Protein AF-A0A1A9I1F5-F1 (afdb_monomer_lite)

pLDDT: mean 74.3, std 10.83, range [44.91, 91.44]

InterPro domains:
  IPR009937 Putative Actinobacterial Holin-X, holin superfamily III [PF07332] (8-95)

Structure (mmCIF, N/CA/C/O backbone):
data_AF-A0A1A9I1F5-F1
#
_entry.id   AF-A0A1A9I1F5-F1
#
loop_
_atom_site.group_PDB
_atom_site.id
_atom_site.type_symbol
_atom_site.label_atom_id
_atom_site.label_alt_id
_atom_site.label_comp_id
_atom_site.label_asym_id
_atom_site.label_entity_id
_atom_site.label_seq_id
_atom_site.pdbx_PDB_ins_code
_atom_site.Cartn_x
_atom_site.Cartn_y
_atom_site.Cartn_z
_atom_site.occupancy
_atom_site.B_i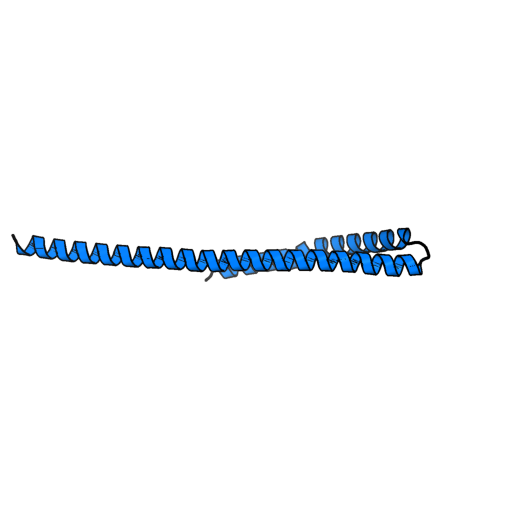so_or_equiv
_atom_site.auth_seq_id
_atom_site.auth_comp_id
_atom_site.auth_asym_id
_atom_site.auth_atom_id
_atom_site.pdbx_PDB_model_num
ATOM 1 N N . MET A 1 1 ? -50.978 5.196 54.182 1.00 55.62 1 MET A N 1
ATOM 2 C CA . MET A 1 1 ? -50.181 6.256 53.515 1.00 55.62 1 MET A CA 1
ATOM 3 C C . MET A 1 1 ? -48.682 5.942 53.512 1.00 55.62 1 MET A C 1
ATOM 5 O O . MET A 1 1 ? -48.045 6.234 52.513 1.00 55.62 1 MET A O 1
ATOM 9 N N . PHE A 1 2 ? -48.134 5.305 54.559 1.00 61.28 2 PHE A N 1
ATOM 10 C CA . PHE A 1 2 ? -46.723 4.882 54.620 1.00 61.28 2 PHE A CA 1
ATOM 11 C C . PHE A 1 2 ? -46.343 3.756 53.634 1.00 61.28 2 PHE A C 1
ATOM 13 O O . PHE A 1 2 ? -45.314 3.862 52.984 1.00 61.28 2 PHE A O 1
ATOM 20 N N . GLU A 1 3 ? -47.206 2.759 53.409 1.00 67.69 3 GLU A N 1
ATOM 21 C CA . GLU A 1 3 ? -46.899 1.634 52.497 1.00 67.69 3 GLU A CA 1
ATOM 22 C C . GLU A 1 3 ? -46.748 2.025 51.016 1.00 67.69 3 GLU A C 1
ATOM 24 O O . GLU A 1 3 ? -46.061 1.346 50.257 1.00 67.69 3 GLU A O 1
ATOM 29 N N . LEU A 1 4 ? -47.380 3.125 50.582 1.00 71.75 4 LEU A N 1
ATOM 30 C CA . LEU A 1 4 ? -47.232 3.613 49.206 1.00 71.75 4 LEU A CA 1
ATOM 31 C C . LEU A 1 4 ? -45.858 4.246 48.976 1.00 71.75 4 LEU A C 1
ATOM 33 O O . LEU A 1 4 ? -45.321 4.123 47.883 1.00 71.75 4 LEU A O 1
ATOM 37 N N . LYS A 1 5 ? -45.305 4.923 49.989 1.00 72.00 5 LYS A N 1
ATOM 38 C CA . LYS A 1 5 ? -43.981 5.547 49.902 1.00 72.00 5 LYS A CA 1
ATOM 39 C C . LYS 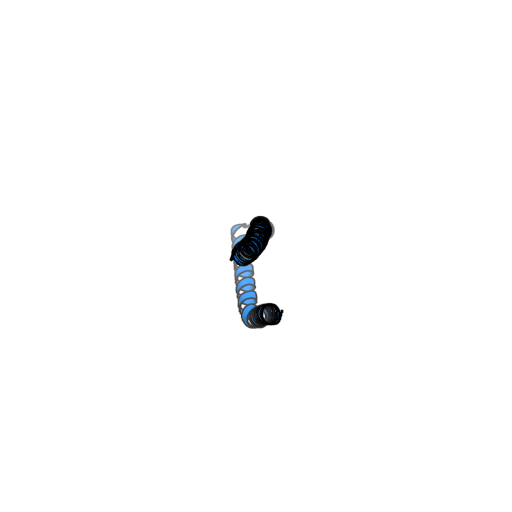A 1 5 ? -42.894 4.483 49.792 1.00 72.00 5 LYS A C 1
ATOM 41 O O . LYS A 1 5 ? -42.125 4.551 48.847 1.00 72.00 5 LYS A O 1
ATOM 46 N N . ASP A 1 6 ? -42.940 3.454 50.637 1.00 79.75 6 ASP A N 1
ATOM 47 C CA . ASP A 1 6 ? -41.990 2.332 50.592 1.00 79.75 6 ASP A CA 1
ATOM 48 C C . ASP A 1 6 ? -41.997 1.601 49.245 1.00 79.75 6 ASP A C 1
ATOM 50 O O . ASP A 1 6 ? -40.946 1.274 48.701 1.00 79.75 6 ASP A O 1
ATOM 54 N N . LYS A 1 7 ? -43.174 1.353 48.656 1.00 77.50 7 LYS A N 1
ATOM 55 C CA . LYS A 1 7 ? -43.253 0.709 47.334 1.00 77.50 7 LYS A CA 1
ATOM 56 C C . LYS A 1 7 ? -42.706 1.585 46.212 1.00 77.50 7 LYS A C 1
ATOM 58 O O . LYS A 1 7 ? -42.109 1.063 45.279 1.00 77.50 7 LYS A O 1
ATOM 63 N N . ILE A 1 8 ? -42.947 2.893 46.279 1.00 76.12 8 ILE A N 1
ATOM 64 C CA . ILE A 1 8 ? -42.439 3.846 45.287 1.00 76.12 8 ILE A CA 1
ATOM 65 C C . ILE A 1 8 ? -40.918 3.982 45.414 1.00 76.12 8 ILE A C 1
ATOM 67 O O . ILE A 1 8 ? -40.243 4.080 44.396 1.00 76.12 8 ILE A O 1
ATOM 71 N N . GLU A 1 9 ? -40.388 3.940 46.635 1.00 80.25 9 GLU A N 1
ATOM 72 C CA . GLU A 1 9 ? -38.954 4.020 46.916 1.00 80.25 9 GLU A CA 1
ATOM 73 C C . GLU A 1 9 ? -38.218 2.771 46.413 1.00 80.25 9 GLU A C 1
ATOM 75 O O . GLU A 1 9 ? -37.299 2.906 45.615 1.00 80.25 9 GLU A O 1
ATOM 80 N N . ASN A 1 10 ? -38.722 1.566 46.712 1.00 80.75 10 ASN A N 1
ATOM 81 C CA . ASN A 1 10 ? -38.152 0.314 46.192 1.00 80.75 10 ASN A CA 1
ATOM 82 C C . ASN A 1 10 ? -38.178 0.239 44.652 1.00 80.75 10 ASN A C 1
ATOM 84 O O . ASN A 1 10 ? -37.217 -0.196 44.029 1.00 80.75 10 ASN A O 1
ATOM 88 N N . VAL A 1 11 ? -39.263 0.695 44.013 1.00 79.12 11 VAL A N 1
ATOM 89 C CA . VAL A 1 11 ? -39.357 0.713 42.541 1.00 79.12 11 VAL A CA 1
ATOM 90 C C . VAL A 1 11 ? -38.413 1.752 41.930 1.00 79.12 11 VAL A C 1
ATOM 92 O O . VAL A 1 11 ? -37.869 1.523 40.852 1.00 79.12 11 VAL A O 1
ATOM 95 N N . ALA A 1 12 ? -38.213 2.897 42.587 1.00 79.94 12 ALA A N 1
ATOM 96 C CA . ALA A 1 12 ? -37.245 3.893 42.139 1.00 79.94 12 ALA A CA 1
ATOM 97 C C . ALA A 1 12 ? -35.806 3.359 42.234 1.00 79.94 12 ALA A C 1
ATOM 99 O O . ALA A 1 12 ? -35.026 3.568 41.306 1.00 79.94 12 ALA A O 1
ATOM 100 N N . GLU A 1 13 ? -35.496 2.623 43.300 1.00 80.38 13 GLU A N 1
ATOM 101 C CA . GLU A 1 13 ? -34.192 2.000 43.539 1.00 80.38 13 GL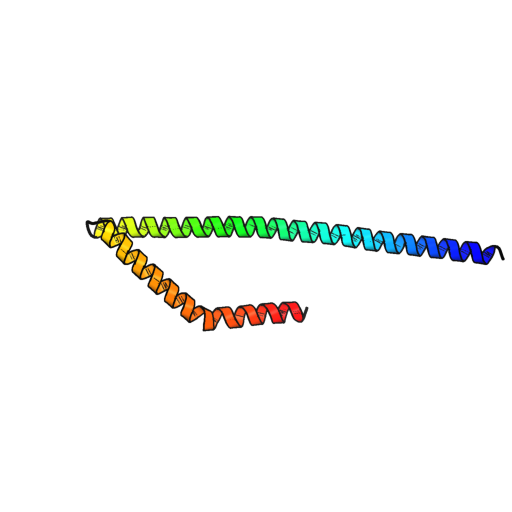U A CA 1
ATOM 102 C C . GLU A 1 13 ? -33.892 0.894 42.508 1.00 80.38 13 GLU A C 1
ATOM 104 O O . GLU A 1 13 ? -32.828 0.905 41.885 1.00 80.38 13 GLU A O 1
ATOM 109 N N . ASP A 1 14 ? -34.872 0.034 42.205 1.00 78.88 14 ASP A N 1
ATOM 110 C CA . ASP A 1 14 ? -34.773 -0.979 41.141 1.00 78.88 14 ASP A CA 1
ATOM 111 C C . ASP A 1 14 ? -34.559 -0.338 39.757 1.00 78.88 14 ASP A C 1
ATOM 113 O O . ASP A 1 14 ? -33.742 -0.799 38.957 1.00 78.88 14 ASP A O 1
ATOM 117 N N . ILE A 1 15 ? -35.281 0.746 39.442 1.00 76.31 15 ILE A N 1
ATOM 118 C CA . ILE A 1 15 ? -35.132 1.463 38.164 1.00 76.31 15 ILE A CA 1
ATOM 119 C C . ILE A 1 15 ? -33.751 2.119 38.064 1.00 76.31 15 ILE A C 1
ATOM 121 O O . ILE A 1 15 ? -33.150 2.116 36.983 1.00 76.31 15 ILE A O 1
ATOM 125 N N . GLU A 1 16 ? -33.233 2.660 39.165 1.00 78.44 16 GLU A N 1
ATOM 126 C CA . GLU A 1 16 ? -31.892 3.233 39.222 1.00 78.44 16 GLU A CA 1
ATOM 127 C C . GLU A 1 16 ? -30.822 2.152 39.017 1.00 78.44 16 GLU A C 1
ATOM 129 O O . GLU A 1 16 ? -29.897 2.343 38.221 1.00 78.44 16 GLU A O 1
ATOM 134 N N . GLU A 1 17 ? -30.978 0.985 39.642 1.00 76.38 17 GLU A N 1
ATOM 135 C CA . GLU A 1 17 ? -30.061 -0.145 39.493 1.00 76.38 17 GLU A CA 1
ATOM 136 C C . GLU A 1 17 ? -30.090 -0.730 38.071 1.00 76.38 17 GLU A C 1
ATOM 138 O O . GLU A 1 17 ? -29.038 -0.986 37.471 1.00 76.38 17 GLU A O 1
ATOM 143 N N . ILE A 1 18 ? -31.278 -0.853 37.470 1.00 71.19 18 ILE A N 1
ATOM 144 C CA . ILE A 1 18 ? -31.452 -1.271 36.074 1.00 71.19 18 ILE A CA 1
ATOM 145 C C . ILE A 1 18 ? -30.785 -0.259 35.132 1.00 71.19 18 ILE A C 1
ATOM 147 O O . ILE A 1 18 ? -29.977 -0.649 34.284 1.00 71.19 18 ILE A O 1
ATOM 151 N N . ALA A 1 19 ? -31.057 1.039 35.288 1.00 73.44 19 ALA A N 1
ATOM 152 C CA . ALA A 1 19 ? -30.458 2.084 34.458 1.00 73.44 19 ALA A CA 1
ATOM 153 C C . ALA A 1 19 ? -28.925 2.100 34.576 1.00 73.44 19 ALA A C 1
ATOM 155 O O . ALA A 1 19 ? -28.218 2.211 33.569 1.00 73.44 19 ALA A O 1
ATOM 156 N N . LYS A 1 20 ? -28.401 1.919 35.791 1.00 75.38 20 LYS A N 1
ATOM 157 C CA . LYS A 1 20 ? -26.963 1.871 36.077 1.00 75.38 20 LYS A CA 1
ATOM 158 C C . LYS A 1 20 ? -26.299 0.641 35.462 1.00 75.38 20 LYS A C 1
ATOM 160 O O . LYS A 1 20 ? -25.228 0.773 34.865 1.00 75.38 20 LYS A O 1
ATOM 165 N N . ASN A 1 21 ? -26.957 -0.516 35.517 1.00 71.88 21 ASN A N 1
ATOM 166 C CA . ASN A 1 21 ? -26.492 -1.743 34.872 1.00 71.88 21 ASN A CA 1
ATOM 167 C C . ASN A 1 21 ? -26.481 -1.614 33.341 1.00 71.88 21 ASN A C 1
ATOM 169 O O . ASN A 1 21 ? -25.469 -1.923 32.711 1.00 71.88 21 ASN A O 1
ATOM 173 N N . TYR A 1 22 ? -27.540 -1.082 32.722 1.00 70.75 22 TYR A N 1
ATOM 174 C CA . TYR A 1 22 ? -27.565 -0.838 31.271 1.00 70.75 22 TYR A CA 1
ATOM 175 C C . TYR A 1 22 ? -26.509 0.184 30.826 1.00 70.75 22 TYR A C 1
ATOM 177 O O . TYR A 1 22 ? -25.885 0.016 29.770 1.00 70.75 22 TYR A O 1
ATOM 185 N N . TYR A 1 23 ? -26.266 1.219 31.633 1.00 72.44 23 TYR A N 1
ATOM 186 C CA . TYR A 1 23 ? -25.237 2.219 31.364 1.00 72.44 23 TYR A CA 1
ATOM 187 C C . TYR A 1 23 ? -23.827 1.626 31.475 1.00 72.44 23 TYR A C 1
ATOM 189 O O . TYR A 1 23 ? -23.024 1.788 30.555 1.00 72.44 23 TYR A O 1
ATOM 197 N N . GLN A 1 24 ? -23.533 0.870 32.539 1.00 70.88 24 GLN A N 1
ATOM 198 C CA . GLN A 1 24 ? -22.257 0.161 32.682 1.00 70.88 24 GLN A CA 1
ATOM 199 C C . GLN A 1 24 ? -22.029 -0.831 31.539 1.00 70.88 24 GLN A C 1
ATOM 201 O O . GLN A 1 24 ? -20.955 -0.826 30.939 1.00 70.88 24 GLN A O 1
ATOM 206 N N . LEU A 1 25 ? -23.036 -1.630 31.180 1.00 65.00 25 LEU A N 1
ATOM 207 C CA . LEU A 1 25 ? -22.938 -2.582 30.071 1.00 65.00 25 LEU A CA 1
ATOM 208 C C . LEU A 1 25 ? -22.706 -1.881 28.729 1.00 65.00 25 LEU A C 1
ATOM 210 O O . LEU A 1 25 ? -21.916 -2.362 27.914 1.00 65.00 25 LEU A O 1
ATOM 214 N N . SER A 1 26 ? -23.350 -0.736 28.497 1.00 60.56 26 SER A N 1
ATOM 215 C CA . SER A 1 26 ? -23.150 0.060 27.282 1.00 60.56 26 SER A CA 1
ATOM 216 C C . SER A 1 26 ? -21.744 0.648 27.227 1.00 60.56 26 SER A C 1
ATOM 218 O O . SER A 1 26 ? -21.061 0.483 26.220 1.00 60.56 26 SER A O 1
ATOM 220 N N . VAL A 1 27 ? -21.263 1.257 28.314 1.00 67.56 27 VAL A N 1
ATOM 221 C CA . VAL A 1 27 ? -19.902 1.812 28.391 1.00 67.56 27 VAL A CA 1
ATOM 222 C C . VAL A 1 27 ? -18.855 0.715 28.194 1.00 67.56 27 VAL A C 1
ATOM 224 O O . VAL A 1 27 ? -17.950 0.883 27.380 1.00 67.56 27 VAL A O 1
ATOM 227 N N . ILE A 1 28 ? -18.998 -0.436 28.856 1.00 63.25 28 ILE A N 1
ATOM 228 C CA . ILE A 1 28 ? -18.066 -1.565 28.718 1.00 63.25 28 ILE A CA 1
ATOM 229 C C . ILE A 1 28 ? -18.071 -2.106 27.283 1.00 63.25 28 ILE A C 1
ATOM 231 O O . ILE A 1 28 ? -17.002 -2.324 26.715 1.00 63.25 28 ILE A O 1
ATOM 235 N N . ASN A 1 29 ? -19.239 -2.270 26.656 1.00 65.00 29 ASN A N 1
ATOM 236 C CA . ASN A 1 29 ? -19.333 -2.726 25.266 1.00 65.00 29 ASN A CA 1
ATOM 237 C C . ASN A 1 29 ? -18.761 -1.713 24.268 1.00 65.00 29 ASN A C 1
ATOM 239 O O . ASN A 1 29 ? -18.111 -2.114 23.302 1.00 65.00 29 ASN A O 1
ATOM 243 N N . ILE A 1 30 ? -18.984 -0.416 24.484 1.00 60.38 30 ILE A N 1
ATOM 244 C CA . ILE A 1 30 ? -18.448 0.662 23.643 1.00 60.38 30 ILE A CA 1
ATOM 245 C C . ILE A 1 30 ? -16.927 0.717 23.768 1.00 60.38 30 ILE A C 1
ATOM 247 O O . ILE A 1 30 ? -16.242 0.808 22.753 1.00 60.38 30 ILE A O 1
ATOM 251 N N . VAL A 1 31 ? -16.391 0.601 24.984 1.00 65.56 31 VAL A N 1
ATOM 252 C CA . VAL A 1 31 ? -14.945 0.559 25.224 1.00 65.56 31 VAL A CA 1
ATOM 253 C C . VAL A 1 31 ? -14.344 -0.705 24.616 1.00 65.56 31 VAL A C 1
ATOM 255 O O . VAL A 1 31 ? -13.371 -0.611 23.879 1.00 65.56 31 VAL A O 1
ATOM 258 N N . GLN A 1 32 ? -14.946 -1.880 24.813 1.00 60.34 32 GLN A N 1
ATOM 259 C CA . GLN A 1 32 ? -14.445 -3.121 24.218 1.00 60.34 32 GLN A CA 1
ATOM 260 C C . GLN A 1 32 ? -14.512 -3.104 22.687 1.00 60.34 32 GLN A C 1
ATOM 262 O O . GLN A 1 32 ? -13.522 -3.440 22.038 1.00 60.34 32 GLN A O 1
ATOM 267 N N . LYS A 1 33 ? -15.632 -2.686 22.080 1.00 60.16 33 LYS A N 1
ATOM 268 C CA . LYS A 1 33 ? -15.743 -2.561 20.615 1.00 60.16 33 LYS A CA 1
ATOM 269 C C . LYS A 1 33 ? -14.822 -1.471 20.076 1.00 60.16 33 LYS A C 1
ATOM 271 O O . LYS A 1 33 ? -14.155 -1.710 19.076 1.00 60.16 33 LYS A O 1
ATOM 276 N N . GLY A 1 34 ? -14.738 -0.321 20.737 1.00 59.62 34 GLY A N 1
ATOM 277 C CA . GLY A 1 34 ? -13.861 0.789 20.366 1.00 59.62 34 GLY A CA 1
ATOM 278 C C . GLY A 1 34 ? -12.385 0.408 20.440 1.00 59.62 34 GLY A C 1
ATOM 279 O O . GLY A 1 34 ? -11.645 0.661 19.494 1.00 59.62 34 GLY A O 1
ATOM 280 N N . SER A 1 35 ? -11.968 -0.293 21.493 1.00 60.25 35 SER A N 1
ATOM 281 C CA . SER A 1 35 ? -10.613 -0.832 21.619 1.00 60.25 35 SER A CA 1
ATOM 282 C C . SER A 1 35 ? -10.332 -1.926 20.593 1.00 60.25 35 SER A C 1
ATOM 284 O O . SER A 1 35 ? -9.250 -1.940 20.016 1.00 60.25 35 SER A O 1
ATOM 286 N N . LYS A 1 36 ? -11.286 -2.819 20.303 1.00 60.53 36 LYS A N 1
ATOM 287 C CA . LYS A 1 36 ? -11.092 -3.912 19.333 1.00 60.53 36 LYS A CA 1
ATOM 288 C C . LYS A 1 36 ? -11.065 -3.410 17.886 1.00 60.53 36 LYS A C 1
ATOM 290 O O . LYS A 1 36 ? -10.261 -3.894 17.089 1.00 60.53 36 LYS A O 1
ATOM 295 N N . LEU A 1 37 ? -11.896 -2.417 17.563 1.00 59.75 37 LEU A N 1
ATOM 296 C CA . LEU A 1 37 ? -11.884 -1.712 16.283 1.00 59.75 37 LEU A CA 1
ATOM 297 C C . LEU A 1 37 ? -10.626 -0.860 16.164 1.00 59.75 37 LEU A C 1
ATOM 299 O O . LEU A 1 37 ? -9.898 -1.029 15.199 1.00 59.75 37 LEU A O 1
ATOM 303 N N . GLY A 1 38 ? -10.314 -0.016 17.148 1.00 64.31 38 GLY A N 1
ATOM 304 C CA . GLY A 1 38 ? -9.114 0.823 17.152 1.00 64.31 38 GLY A CA 1
ATOM 305 C C . GLY A 1 38 ? -7.831 0.004 17.024 1.00 64.31 38 GLY A C 1
ATOM 306 O O . GLY A 1 38 ? -7.014 0.280 16.150 1.00 64.31 38 GLY A O 1
ATOM 307 N N . ALA A 1 39 ? -7.690 -1.066 17.809 1.00 65.94 39 ALA A N 1
ATOM 308 C CA . ALA A 1 39 ? -6.555 -1.978 17.698 1.00 65.94 39 ALA A CA 1
ATOM 309 C C . ALA A 1 39 ? -6.514 -2.684 16.332 1.00 65.94 39 ALA A C 1
ATOM 311 O O . ALA A 1 39 ? -5.450 -2.748 15.720 1.00 65.94 39 ALA A O 1
ATOM 312 N N . SER A 1 40 ? -7.654 -3.151 15.805 1.00 65.94 40 SER A N 1
ATOM 313 C CA . SER A 1 40 ? -7.694 -3.758 14.464 1.00 65.94 40 SER A CA 1
ATOM 314 C C . SER A 1 40 ? -7.365 -2.755 13.362 1.00 65.94 40 SER A C 1
ATOM 316 O O . SER A 1 40 ? -6.623 -3.095 12.453 1.00 65.94 40 SER A O 1
ATOM 318 N N . PHE A 1 41 ? -7.858 -1.519 13.434 1.00 73.75 41 PHE A N 1
ATOM 319 C CA . PHE A 1 41 ? -7.561 -0.471 12.457 1.00 73.75 41 PHE A CA 1
ATOM 320 C C . PHE A 1 41 ? -6.080 -0.097 12.467 1.00 73.75 41 PHE A C 1
ATOM 322 O O . PHE A 1 41 ? -5.503 0.078 11.397 1.00 73.75 41 PHE A O 1
ATOM 329 N N . LEU A 1 42 ? -5.453 -0.021 13.643 1.00 76.88 42 LEU A N 1
ATOM 330 C CA . LEU A 1 42 ? -4.016 0.226 13.768 1.00 76.88 42 LEU A CA 1
ATOM 331 C C . LEU A 1 42 ? -3.188 -0.932 13.199 1.00 76.88 42 LEU A C 1
ATOM 333 O O . LEU A 1 42 ? -2.244 -0.699 12.451 1.00 76.88 42 LEU A O 1
ATOM 337 N N . ILE A 1 43 ? -3.556 -2.179 13.500 1.00 80.50 43 ILE A N 1
ATOM 338 C CA . ILE A 1 43 ? -2.856 -3.357 12.968 1.00 80.50 43 ILE A CA 1
ATOM 339 C C . ILE A 1 43 ? -3.044 -3.446 11.449 1.00 80.50 43 ILE A C 1
ATOM 341 O O . ILE A 1 43 ? -2.074 -3.629 10.720 1.00 80.50 43 ILE A O 1
ATOM 345 N N . VAL A 1 44 ? -4.270 -3.271 10.949 1.00 82.31 44 VAL A N 1
ATOM 346 C CA . VAL A 1 44 ? -4.574 -3.312 9.512 1.00 82.31 44 VAL A CA 1
ATOM 347 C C . VAL A 1 44 ? -3.882 -2.173 8.771 1.00 82.31 44 VAL A C 1
ATOM 349 O O . VAL A 1 44 ? -3.339 -2.413 7.693 1.00 82.31 44 VAL A O 1
ATOM 352 N N . SER A 1 45 ? -3.851 -0.954 9.319 1.00 80.88 45 SER A N 1
ATOM 353 C CA . SER A 1 45 ? -3.150 0.167 8.682 1.00 80.88 45 SER A CA 1
ATOM 354 C C . SER A 1 45 ? -1.644 -0.077 8.633 1.00 80.88 45 SER A C 1
ATOM 356 O O . SER A 1 45 ? -1.036 0.135 7.586 1.00 80.88 45 SER A O 1
ATOM 358 N N . LEU A 1 46 ? -1.060 -0.610 9.710 1.00 87.69 46 LEU A N 1
ATOM 359 C CA . LEU A 1 46 ? 0.358 -0.944 9.774 1.00 87.69 46 LEU A CA 1
ATOM 360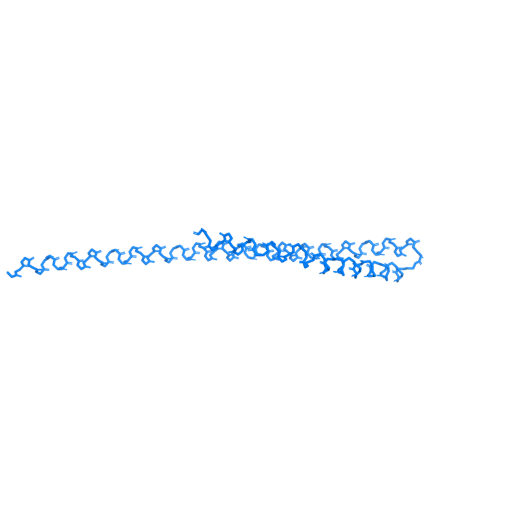 C C . LEU A 1 46 ? 0.715 -2.054 8.779 1.00 87.69 46 LEU A C 1
ATOM 362 O O . LEU A 1 46 ? 1.658 -1.903 8.006 1.00 87.69 46 LEU A O 1
ATOM 366 N N . VAL A 1 47 ? -0.068 -3.135 8.731 1.00 87.94 47 VAL A N 1
ATOM 367 C CA . VAL A 1 47 ? 0.117 -4.232 7.766 1.00 87.94 47 VAL A CA 1
ATOM 368 C C . VAL A 1 47 ? -0.043 -3.731 6.332 1.00 87.94 47 VAL A C 1
ATOM 370 O O . VAL A 1 47 ? 0.757 -4.083 5.470 1.00 87.94 47 VAL A O 1
ATOM 373 N N . THR A 1 48 ? -1.029 -2.871 6.072 1.00 86.81 48 THR A N 1
ATOM 374 C CA . THR A 1 48 ? -1.246 -2.277 4.743 1.00 86.81 48 THR A CA 1
ATOM 375 C C . THR A 1 48 ? -0.075 -1.386 4.339 1.00 86.81 48 THR A C 1
ATOM 377 O O . THR A 1 48 ? 0.393 -1.471 3.206 1.00 86.81 48 THR A O 1
ATOM 380 N N . ALA A 1 49 ? 0.440 -0.569 5.261 1.00 87.25 49 ALA A N 1
ATOM 381 C CA . ALA A 1 49 ? 1.612 0.263 5.021 1.00 87.25 49 ALA A CA 1
ATOM 382 C C . ALA A 1 49 ? 2.850 -0.598 4.731 1.00 87.25 49 ALA A C 1
ATOM 384 O O . ALA A 1 49 ? 3.525 -0.371 3.730 1.00 87.25 49 ALA A O 1
ATOM 385 N N . LEU A 1 50 ? 3.115 -1.629 5.542 1.00 91.44 50 LEU A N 1
ATOM 386 C CA . LEU A 1 50 ? 4.223 -2.562 5.309 1.00 91.44 50 LEU A CA 1
ATOM 387 C C . LEU A 1 50 ? 4.091 -3.284 3.965 1.00 91.44 50 LEU A C 1
ATOM 389 O O . LEU A 1 50 ? 5.074 -3.389 3.232 1.00 91.44 50 LEU A O 1
ATOM 393 N N . ALA A 1 51 ? 2.891 -3.749 3.617 1.00 89.00 51 ALA A N 1
ATOM 394 C CA . ALA A 1 51 ? 2.626 -4.385 2.331 1.00 89.00 51 ALA A CA 1
ATOM 395 C C . ALA A 1 51 ? 2.875 -3.419 1.164 1.00 89.00 51 ALA A C 1
ATOM 397 O O . ALA A 1 51 ? 3.503 -3.798 0.177 1.00 89.00 51 ALA A O 1
ATOM 398 N N . PHE A 1 52 ? 2.445 -2.161 1.295 1.00 86.44 52 PHE A N 1
ATOM 399 C CA . PHE A 1 52 ? 2.683 -1.124 0.295 1.00 86.44 52 PHE A CA 1
ATOM 400 C C . PHE A 1 52 ? 4.178 -0.841 0.107 1.00 86.44 52 PHE A C 1
ATOM 402 O O . PHE A 1 52 ? 4.665 -0.835 -1.024 1.00 86.44 52 PHE A O 1
ATOM 409 N N . PHE A 1 53 ? 4.926 -0.680 1.202 1.00 88.75 53 PHE A N 1
ATOM 410 C CA . PHE A 1 53 ? 6.378 -0.511 1.140 1.00 88.75 53 PHE A CA 1
ATOM 411 C C . PHE A 1 53 ? 7.058 -1.729 0.515 1.00 88.75 53 PHE A C 1
ATOM 413 O O . PHE A 1 53 ? 7.860 -1.571 -0.402 1.00 88.75 53 PHE A O 1
ATOM 420 N N . SER A 1 54 ? 6.716 -2.941 0.955 1.00 90.00 54 SER A N 1
ATOM 421 C CA . SER A 1 54 ? 7.284 -4.179 0.412 1.00 90.00 54 SER A CA 1
ATOM 422 C C . SER A 1 54 ? 7.044 -4.300 -1.095 1.00 90.00 54 SER A C 1
ATOM 424 O O . SER A 1 54 ? 7.981 -4.564 -1.848 1.00 90.00 54 SER A O 1
ATOM 426 N N . PHE A 1 55 ? 5.826 -4.006 -1.557 1.00 88.12 55 PHE A N 1
ATOM 427 C CA . PHE A 1 55 ? 5.488 -3.987 -2.979 1.00 88.12 55 PHE A CA 1
ATOM 428 C C . PHE A 1 55 ? 6.342 -2.982 -3.769 1.00 88.12 55 PHE A C 1
ATOM 430 O O . PHE A 1 55 ? 6.838 -3.295 -4.852 1.00 88.12 55 PHE A O 1
ATOM 437 N N . LEU A 1 56 ? 6.565 -1.793 -3.206 1.00 87.38 56 LEU A N 1
ATOM 438 C CA . LEU A 1 56 ? 7.371 -0.741 -3.821 1.00 87.38 56 LEU A CA 1
ATOM 439 C C . LEU A 1 56 ? 8.851 -1.154 -3.930 1.00 87.38 56 LEU A C 1
ATOM 441 O O . LEU A 1 56 ? 9.457 -1.009 -4.993 1.00 87.38 56 LEU A O 1
ATOM 445 N N . PHE A 1 57 ? 9.408 -1.759 -2.877 1.00 87.81 57 PHE A N 1
ATOM 446 C CA . PHE A 1 57 ? 10.770 -2.306 -2.888 1.00 87.81 57 PHE A CA 1
ATOM 447 C C . PHE A 1 57 ? 10.942 -3.443 -3.899 1.00 87.81 57 PHE A C 1
ATOM 449 O O . PHE A 1 57 ? 11.957 -3.485 -4.595 1.00 87.81 57 PHE A O 1
ATOM 456 N N . ILE A 1 58 ? 9.954 -4.333 -4.034 1.00 88.50 58 ILE A N 1
ATOM 457 C CA . ILE A 1 58 ? 9.964 -5.375 -5.072 1.00 88.50 58 ILE A CA 1
ATOM 458 C C . ILE A 1 58 ? 9.987 -4.731 -6.463 1.00 88.50 58 ILE A C 1
ATOM 460 O O . ILE A 1 58 ? 10.791 -5.131 -7.303 1.00 88.50 58 ILE A O 1
ATOM 464 N N . GLY A 1 59 ? 9.171 -3.698 -6.698 1.00 86.00 59 GLY A N 1
ATOM 465 C CA . GLY A 1 59 ? 9.172 -2.951 -7.960 1.00 86.00 59 GLY A CA 1
ATOM 466 C C . GLY A 1 59 ? 10.540 -2.345 -8.291 1.00 86.00 59 GLY A C 1
ATOM 467 O O . GLY A 1 59 ? 11.018 -2.468 -9.420 1.00 86.00 59 GLY A O 1
ATOM 468 N N . PHE A 1 60 ? 11.215 -1.759 -7.300 1.00 84.69 60 PHE A N 1
ATOM 469 C CA . PHE A 1 60 ? 12.580 -1.254 -7.462 1.00 84.69 60 PHE A CA 1
ATOM 470 C C . PHE A 1 60 ? 13.609 -2.361 -7.705 1.00 84.69 60 PHE A C 1
ATOM 472 O O . PHE A 1 60 ? 14.470 -2.193 -8.567 1.00 84.69 60 PHE A O 1
ATOM 479 N N . GLY A 1 61 ? 13.506 -3.501 -7.019 1.00 86.25 61 GLY A N 1
ATOM 480 C CA . GLY A 1 61 ? 14.395 -4.645 -7.237 1.00 86.25 61 GLY A CA 1
ATOM 481 C C . GLY A 1 61 ? 14.258 -5.239 -8.642 1.00 86.25 61 GLY A C 1
ATOM 482 O O . GLY A 1 61 ? 15.258 -5.468 -9.321 1.00 86.25 61 GLY A O 1
ATOM 483 N N . VAL A 1 62 ? 13.022 -5.417 -9.116 1.00 84.00 62 VAL A N 1
ATOM 484 C CA . VAL A 1 62 ? 12.733 -5.900 -10.477 1.00 84.00 62 VAL A CA 1
ATOM 485 C C . VAL A 1 62 ? 13.232 -4.903 -11.522 1.00 84.00 62 VAL A C 1
ATOM 487 O O . VAL A 1 62 ? 13.865 -5.300 -12.499 1.00 84.00 62 VAL A O 1
ATOM 490 N N . SER A 1 63 ? 13.012 -3.608 -11.291 1.00 85.69 63 SER A N 1
ATOM 491 C CA . SER A 1 63 ? 13.530 -2.540 -12.146 1.00 85.69 63 SER A CA 1
ATOM 492 C C . SER A 1 63 ? 15.053 -2.560 -12.242 1.00 85.69 63 SER A C 1
ATOM 494 O O . SER A 1 63 ? 15.601 -2.487 -13.341 1.00 85.69 63 SER A O 1
ATOM 496 N N . TRP A 1 64 ? 15.742 -2.716 -11.111 1.00 82.69 64 TRP A N 1
ATOM 497 C CA . TRP A 1 64 ? 17.199 -2.789 -11.078 1.00 82.69 64 TRP A CA 1
ATOM 498 C C . TRP A 1 64 ? 17.722 -4.013 -11.831 1.00 82.69 64 TRP A C 1
ATOM 500 O O . TRP A 1 64 ? 18.669 -3.904 -12.607 1.00 82.69 64 TRP A O 1
ATOM 510 N N . TRP A 1 65 ? 17.086 -5.172 -11.651 1.00 84.25 65 TRP A N 1
ATOM 511 C CA . TRP A 1 65 ? 17.486 -6.404 -12.327 1.00 84.25 65 TRP A CA 1
ATOM 512 C C . TRP A 1 65 ? 17.295 -6.322 -13.847 1.00 84.25 65 TRP A C 1
ATOM 514 O O . TRP A 1 65 ? 18.223 -6.620 -14.601 1.00 84.25 65 TRP A O 1
ATOM 524 N N . ILE A 1 66 ? 16.133 -5.835 -14.296 1.00 82.50 66 ILE A N 1
ATOM 525 C CA . ILE A 1 66 ? 15.840 -5.606 -15.719 1.00 82.50 66 ILE A CA 1
ATOM 526 C C . ILE A 1 66 ? 16.771 -4.528 -16.287 1.00 82.50 66 ILE A C 1
ATOM 528 O O . ILE A 1 66 ? 17.345 -4.699 -17.357 1.00 82.50 66 ILE A O 1
ATOM 532 N N . GLY A 1 67 ? 16.978 -3.436 -15.556 1.00 84.50 67 GLY A N 1
ATOM 533 C CA . GLY A 1 67 ? 17.857 -2.344 -15.960 1.00 84.50 67 GLY A CA 1
ATOM 534 C C . GLY A 1 67 ? 19.315 -2.774 -16.118 1.00 84.50 67 GLY A C 1
ATOM 535 O O . GLY A 1 67 ? 19.976 -2.359 -17.070 1.00 84.50 67 GLY A O 1
ATOM 536 N N . ASN A 1 68 ? 19.801 -3.658 -15.244 1.00 80.44 68 ASN A N 1
ATOM 537 C CA . ASN A 1 68 ? 21.139 -4.233 -15.360 1.00 80.44 68 ASN A CA 1
ATOM 538 C C . ASN A 1 68 ? 21.245 -5.200 -16.552 1.00 80.44 68 ASN A C 1
ATOM 540 O O . ASN A 1 68 ? 22.254 -5.192 -17.252 1.00 80.44 68 ASN A O 1
ATOM 544 N N . ALA A 1 69 ? 20.196 -5.984 -16.832 1.00 79.62 69 ALA A N 1
ATOM 545 C CA . ALA A 1 69 ? 20.146 -6.862 -18.005 1.00 79.62 69 ALA A CA 1
ATOM 546 C C . ALA A 1 69 ? 20.129 -6.085 -19.336 1.00 79.62 69 ALA A C 1
ATOM 548 O O . ALA A 1 69 ? 20.694 -6.546 -20.324 1.00 79.62 69 ALA A O 1
ATOM 549 N N . LEU A 1 70 ? 19.524 -4.892 -19.359 1.00 78.81 70 LEU A N 1
ATOM 550 C CA . LEU A 1 70 ? 19.517 -3.996 -20.522 1.00 78.81 70 LEU A CA 1
ATOM 551 C C . LEU A 1 70 ? 20.790 -3.130 -20.638 1.00 78.81 70 LEU A C 1
ATOM 553 O O . LEU A 1 70 ? 20.904 -2.337 -21.571 1.00 78.81 70 LEU A O 1
ATOM 557 N N . GLY A 1 71 ? 21.740 -3.247 -19.702 1.00 77.69 71 GLY A N 1
ATOM 558 C CA . GLY A 1 71 ? 22.980 -2.461 -19.685 1.00 77.69 71 GLY A CA 1
ATOM 559 C C . GLY A 1 71 ? 22.791 -0.981 -19.333 1.00 77.69 71 GLY A C 1
ATOM 560 O O . GLY A 1 71 ? 23.758 -0.221 -19.328 1.00 77.69 71 GLY A O 1
ATOM 561 N N . ASN A 1 72 ? 21.563 -0.555 -19.023 1.00 76.00 72 ASN A N 1
ATOM 562 C CA . ASN A 1 72 ? 21.268 0.797 -18.580 1.00 76.00 72 ASN A CA 1
ATOM 563 C C . ASN A 1 72 ? 20.073 0.792 -17.602 1.00 76.00 72 ASN A C 1
ATOM 565 O O . ASN A 1 72 ? 18.940 0.502 -18.009 1.00 76.00 72 ASN A O 1
ATOM 569 N N . PRO A 1 73 ? 20.292 1.168 -16.326 1.00 75.19 73 PRO A N 1
ATOM 570 C CA . PRO A 1 73 ? 19.258 1.125 -15.293 1.00 75.19 73 PRO A CA 1
ATOM 571 C C . PRO A 1 73 ? 18.042 1.996 -15.627 1.00 75.19 73 PRO A C 1
ATOM 573 O O . PRO A 1 73 ? 16.921 1.660 -15.251 1.00 75.19 73 PRO A O 1
ATOM 576 N N . MET A 1 74 ? 18.232 3.073 -16.390 1.00 79.44 74 MET A N 1
ATOM 577 C CA . MET A 1 74 ? 17.181 4.025 -16.753 1.00 79.44 74 MET A CA 1
ATOM 578 C C . MET A 1 74 ? 16.065 3.369 -17.579 1.00 79.44 74 MET A C 1
ATOM 580 O O . MET A 1 74 ? 14.886 3.649 -17.365 1.00 79.44 74 MET A O 1
ATOM 584 N N . TRP A 1 75 ? 16.419 2.428 -18.460 1.00 80.25 75 TRP A N 1
ATOM 585 C CA . TRP A 1 75 ? 15.447 1.677 -19.258 1.00 80.25 75 TRP A CA 1
ATOM 586 C C . TRP A 1 75 ? 14.677 0.648 -18.427 1.00 80.25 75 TRP A C 1
ATOM 588 O O . TRP A 1 75 ? 13.488 0.442 -18.667 1.00 80.25 75 TRP A O 1
ATOM 598 N N . GLY A 1 76 ? 15.314 0.061 -17.407 1.00 81.75 76 GLY A N 1
ATOM 599 C CA . GLY A 1 76 ? 14.655 -0.846 -16.462 1.00 81.75 76 GLY A CA 1
ATOM 600 C C . GLY A 1 76 ? 13.518 -0.164 -15.706 1.00 81.75 76 GLY A C 1
ATOM 601 O O . GLY A 1 76 ? 12.396 -0.673 -15.684 1.00 81.75 76 GLY A O 1
ATOM 602 N N . PHE A 1 77 ? 13.768 1.044 -15.194 1.00 83.38 77 PHE A N 1
ATOM 603 C CA . PHE A 1 77 ? 12.733 1.837 -14.525 1.00 83.38 77 PHE A CA 1
ATOM 604 C C . PHE A 1 77 ? 11.606 2.237 -15.472 1.00 83.38 77 PHE A C 1
ATOM 606 O O . PHE A 1 77 ? 10.443 2.190 -15.078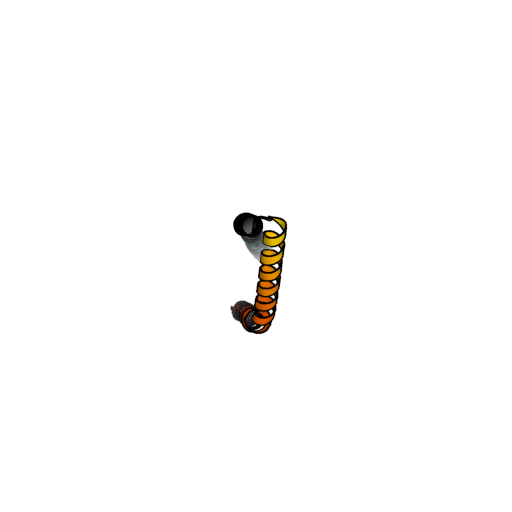 1.00 83.38 77 PHE A O 1
ATOM 613 N N . LEU A 1 78 ? 11.924 2.588 -16.718 1.00 84.31 78 LEU A N 1
ATOM 614 C CA . LEU A 1 78 ? 10.928 3.036 -17.690 1.00 84.31 78 LEU A CA 1
ATOM 615 C C . LEU A 1 78 ? 9.987 1.898 -18.122 1.00 84.31 78 LEU A C 1
ATOM 617 O O . LEU A 1 78 ? 8.771 2.091 -18.180 1.00 84.31 78 LEU A O 1
ATOM 621 N N . ILE A 1 79 ? 10.527 0.696 -18.344 1.00 82.81 79 ILE A N 1
ATOM 622 C CA . ILE A 1 79 ? 9.741 -0.503 -18.677 1.00 82.81 79 ILE A CA 1
ATOM 623 C C . ILE A 1 79 ? 8.877 -0.933 -17.490 1.00 82.81 79 ILE A C 1
ATOM 625 O O . ILE A 1 79 ? 7.683 -1.187 -17.661 1.00 82.81 79 ILE A O 1
ATOM 629 N N . VAL A 1 80 ? 9.445 -0.982 -16.280 1.00 84.62 80 VAL A N 1
ATOM 630 C CA . VAL A 1 80 ? 8.692 -1.374 -15.079 1.00 84.62 80 VAL A CA 1
ATOM 631 C C . VAL A 1 80 ? 7.611 -0.349 -14.742 1.00 84.62 80 VAL A C 1
ATOM 633 O O . VAL A 1 80 ? 6.497 -0.747 -14.411 1.00 84.62 80 VAL A O 1
ATOM 636 N N . ALA A 1 81 ? 7.879 0.951 -14.893 1.00 83.81 81 ALA A N 1
ATOM 637 C CA . ALA A 1 81 ? 6.872 1.996 -14.719 1.00 83.81 81 ALA A CA 1
ATOM 638 C C . ALA A 1 81 ? 5.734 1.869 -15.744 1.00 83.81 81 ALA A C 1
ATOM 640 O O . ALA A 1 81 ? 4.562 1.922 -15.368 1.00 83.81 81 ALA A O 1
ATOM 641 N N . GLY A 1 82 ? 6.064 1.639 -17.020 1.00 87.00 82 GLY A N 1
ATOM 642 C CA . GLY A 1 82 ? 5.072 1.390 -18.067 1.00 87.00 82 GLY A CA 1
ATOM 643 C C . GLY A 1 82 ? 4.206 0.165 -17.765 1.00 87.00 82 GLY A C 1
ATOM 644 O O . GLY A 1 82 ? 2.980 0.238 -17.852 1.00 87.00 82 GLY A O 1
ATOM 645 N N . PHE A 1 83 ? 4.826 -0.933 -17.327 1.00 85.81 83 PHE A N 1
ATOM 646 C CA . PHE A 1 83 ? 4.119 -2.141 -16.904 1.00 85.81 83 PHE A CA 1
ATOM 647 C C . PHE A 1 83 ? 3.214 -1.891 -15.688 1.00 85.81 83 PHE A C 1
ATOM 649 O O . PHE A 1 83 ? 2.061 -2.319 -15.696 1.00 85.81 83 PHE A O 1
ATOM 656 N N . LEU A 1 84 ? 3.685 -1.152 -14.676 1.00 84.06 84 LEU A N 1
ATOM 657 C CA . LEU A 1 84 ? 2.884 -0.809 -13.496 1.00 84.06 84 LEU A CA 1
ATOM 658 C C . LEU A 1 84 ? 1.659 0.041 -13.864 1.00 84.06 84 LEU A C 1
ATOM 660 O O . LEU A 1 84 ? 0.572 -0.204 -13.343 1.00 84.06 84 LEU A O 1
ATOM 664 N N . ILE A 1 85 ? 1.811 1.010 -14.773 1.00 85.38 85 ILE A N 1
ATOM 665 C CA . ILE A 1 85 ? 0.706 1.846 -15.273 1.00 85.38 85 ILE A CA 1
ATOM 666 C C . ILE A 1 85 ? -0.315 0.996 -16.035 1.00 85.38 85 ILE A C 1
ATOM 668 O O . ILE A 1 85 ? -1.521 1.154 -15.836 1.00 85.38 85 ILE A O 1
ATOM 672 N N . LEU A 1 86 ? 0.153 0.070 -16.874 1.00 86.38 86 LEU A N 1
ATOM 673 C CA . LEU A 1 86 ? -0.700 -0.880 -17.592 1.00 86.38 86 LEU A CA 1
ATOM 674 C C . LEU A 1 86 ? -1.481 -1.777 -16.626 1.00 86.38 86 LEU A C 1
ATOM 676 O O . LEU A 1 86 ? -2.693 -1.941 -16.776 1.00 86.38 86 LEU A O 1
ATOM 680 N N . LEU A 1 87 ? -0.810 -2.300 -15.598 1.00 83.81 87 LEU A N 1
ATOM 681 C CA . LEU A 1 87 ? -1.433 -3.088 -14.538 1.00 83.81 87 LEU A CA 1
ATOM 682 C C . LEU A 1 87 ? -2.482 -2.263 -13.777 1.00 83.81 87 LEU A C 1
ATOM 684 O O . LEU A 1 87 ? -3.576 -2.751 -13.498 1.00 83.81 87 LEU A O 1
ATOM 688 N N . LEU A 1 88 ? -2.181 -0.996 -13.484 1.00 80.94 88 LEU A N 1
ATOM 689 C CA . LEU A 1 88 ? -3.082 -0.078 -12.790 1.00 80.94 88 LEU A CA 1
ATOM 690 C C . LEU A 1 88 ? -4.326 0.239 -13.632 1.00 80.94 88 LEU A C 1
ATOM 692 O O . LEU A 1 88 ? -5.442 0.192 -13.114 1.00 80.94 88 LEU A O 1
ATOM 696 N N . LEU A 1 89 ? -4.165 0.475 -14.936 1.00 84.44 89 LEU A N 1
ATOM 697 C CA . LEU A 1 89 ? -5.277 0.604 -15.885 1.00 84.44 89 LEU A CA 1
ATOM 698 C C . LEU A 1 89 ? -6.135 -0.666 -15.934 1.00 84.44 89 LEU A C 1
ATOM 700 O O . LEU A 1 89 ? -7.364 -0.576 -15.903 1.00 84.44 89 LEU A O 1
ATOM 704 N N . LEU A 1 90 ? -5.506 -1.844 -15.951 1.00 82.00 90 LEU A N 1
ATOM 705 C CA . LEU A 1 90 ? -6.204 -3.130 -15.941 1.00 82.00 90 LEU A CA 1
ATOM 706 C C . LEU A 1 90 ? -7.022 -3.311 -14.653 1.00 82.00 90 LEU A C 1
ATOM 708 O O . LEU A 1 90 ? -8.195 -3.683 -14.707 1.00 82.00 90 LEU A O 1
ATOM 712 N N . ILE A 1 91 ? -6.444 -2.976 -13.497 1.00 79.50 91 ILE A N 1
ATOM 713 C CA . ILE A 1 91 ? -7.126 -3.000 -12.196 1.00 79.50 91 ILE A CA 1
ATOM 714 C C . ILE A 1 91 ? -8.288 -2.000 -12.169 1.00 79.50 91 ILE A C 1
ATOM 716 O O . ILE A 1 91 ? -9.368 -2.338 -11.686 1.00 79.50 91 ILE A O 1
ATOM 720 N N . LEU A 1 92 ? -8.122 -0.790 -12.709 1.00 74.69 92 LEU A N 1
ATOM 721 C CA . LEU A 1 92 ? -9.198 0.206 -12.790 1.00 74.69 92 LEU A CA 1
ATOM 722 C C . LEU A 1 92 ? -10.342 -0.236 -13.713 1.00 74.69 92 LEU A C 1
ATOM 724 O O . LEU A 1 92 ? -11.510 0.030 -13.413 1.00 74.69 92 LEU A O 1
ATOM 728 N N . ALA A 1 93 ? -10.033 -0.948 -14.796 1.00 78.50 93 ALA A N 1
ATOM 729 C CA . ALA A 1 93 ? -11.043 -1.559 -15.652 1.00 78.50 93 ALA A CA 1
ATOM 730 C C . ALA A 1 93 ? -11.776 -2.704 -14.924 1.00 78.50 93 ALA A C 1
ATOM 732 O O . ALA A 1 93 ? -13.010 -2.765 -14.940 1.00 78.50 93 ALA A O 1
ATOM 733 N N . LEU A 1 94 ? -11.042 -3.566 -14.209 1.00 70.06 94 LEU A N 1
ATOM 734 C CA . LEU A 1 94 ? -11.610 -4.669 -13.423 1.00 70.06 94 LEU A CA 1
ATOM 735 C C . LEU A 1 94 ? -12.384 -4.191 -12.188 1.00 70.06 94 LEU A C 1
ATOM 737 O O . LEU A 1 94 ? -13.367 -4.830 -11.812 1.00 70.06 94 LEU A O 1
ATOM 741 N N . LYS A 1 95 ? -12.024 -3.047 -11.593 1.00 63.31 95 LYS A N 1
ATOM 742 C CA . LYS A 1 95 ? -12.730 -2.414 -10.463 1.00 63.31 95 LYS A CA 1
ATOM 743 C C . LYS A 1 95 ? -14.225 -2.308 -10.731 1.00 63.31 95 LYS A C 1
ATOM 745 O O . LYS A 1 95 ? -15.032 -2.650 -9.868 1.00 63.31 95 LYS A O 1
ATOM 750 N N . LYS A 1 96 ? -14.604 -1.865 -11.932 1.00 59.12 96 LYS A N 1
ATOM 751 C CA . LYS A 1 96 ? -16.015 -1.688 -12.299 1.00 59.12 96 LYS A CA 1
ATOM 752 C C . LYS A 1 96 ? -16.778 -3.018 -12.308 1.00 59.12 96 LYS A C 1
ATOM 754 O O . LYS A 1 96 ? -17.977 -3.029 -12.054 1.00 59.12 96 LYS A O 1
ATOM 759 N N . LYS A 1 97 ? -16.077 -4.125 -12.569 1.00 59.75 97 LYS A N 1
ATOM 760 C CA . LYS A 1 97 ? -16.645 -5.473 -12.674 1.00 59.75 97 LYS A CA 1
ATOM 761 C C . LYS A 1 97 ? -16.587 -6.260 -11.357 1.00 59.75 97 LYS A C 1
ATOM 763 O O . LYS A 1 97 ? -17.480 -7.059 -11.117 1.00 59.75 97 LYS A O 1
ATOM 768 N N . VAL A 1 98 ? -15.578 -6.030 -10.508 1.00 59.75 98 VAL A N 1
ATOM 769 C CA . VAL A 1 98 ? -15.306 -6.832 -9.293 1.00 59.75 98 VAL A CA 1
ATOM 770 C C . VAL A 1 98 ? -15.573 -6.067 -7.992 1.00 59.75 98 VAL A C 1
ATOM 772 O O . VAL A 1 98 ? -16.177 -6.610 -7.073 1.00 59.75 98 VAL A O 1
ATOM 775 N N . ILE A 1 99 ? -15.183 -4.792 -7.903 1.00 58.41 99 ILE A N 1
ATOM 776 C CA . ILE A 1 99 ? -15.281 -4.016 -6.653 1.00 58.41 99 ILE A CA 1
ATOM 777 C C . ILE A 1 99 ? -16.718 -3.528 -6.422 1.00 58.41 99 ILE A C 1
ATOM 779 O O . ILE A 1 99 ? -17.219 -3.581 -5.300 1.00 58.41 99 ILE A O 1
ATOM 783 N N . MET A 1 100 ? -17.416 -3.122 -7.488 1.00 56.66 100 MET A N 1
ATOM 784 C CA . MET A 1 100 ? -18.816 -2.685 -7.416 1.00 56.66 100 MET A CA 1
ATOM 785 C C . MET A 1 100 ? -19.773 -3.752 -6.832 1.00 56.66 100 MET A C 1
ATOM 787 O O . MET A 1 100 ? -20.540 -3.412 -5.929 1.00 56.66 100 MET A O 1
ATOM 791 N N . PRO A 1 101 ? -19.757 -5.029 -7.279 1.00 61.09 101 PRO A N 1
ATOM 792 C CA . PRO A 1 101 ? -20.630 -6.053 -6.702 1.00 61.09 101 PRO A CA 1
ATOM 793 C C . PRO A 1 101 ? -20.202 -6.497 -5.297 1.00 61.09 101 PRO A C 1
ATOM 795 O O . PRO A 1 101 ? -21.066 -6.810 -4.481 1.00 61.09 101 PRO A O 1
ATOM 798 N N . LEU A 1 102 ? -18.903 -6.486 -4.978 1.00 61.28 102 LEU A N 1
ATOM 799 C CA . LEU A 1 102 ? -18.401 -6.930 -3.673 1.00 61.28 102 LEU A CA 1
ATOM 800 C C . LEU A 1 102 ? -18.789 -5.954 -2.553 1.00 61.28 102 LEU A C 1
ATOM 802 O O . LEU A 1 102 ? -19.287 -6.382 -1.514 1.00 61.28 102 LEU A O 1
ATOM 806 N N . ILE A 1 103 ? -18.665 -4.644 -2.794 1.00 60.78 103 ILE A N 1
ATOM 807 C CA . ILE A 1 103 ? -19.136 -3.614 -1.854 1.00 60.78 103 ILE A CA 1
ATOM 808 C C . ILE A 1 103 ? -20.658 -3.699 -1.687 1.00 60.78 103 ILE A C 1
ATOM 810 O O . ILE A 1 103 ? -21.157 -3.647 -0.565 1.00 60.78 103 ILE A O 1
ATOM 814 N N . ARG A 1 104 ? -21.401 -3.894 -2.786 1.00 60.06 104 ARG A N 1
ATOM 815 C CA . ARG A 1 104 ? -22.863 -4.031 -2.737 1.00 60.06 104 ARG A CA 1
ATOM 816 C C . ARG A 1 104 ? -23.289 -5.241 -1.898 1.00 60.06 104 ARG A C 1
ATOM 818 O O . ARG A 1 104 ? -24.168 -5.096 -1.058 1.00 60.06 104 ARG A O 1
ATOM 825 N N . ASN A 1 105 ? -22.631 -6.391 -2.052 1.00 61.50 105 ASN A N 1
ATOM 826 C CA . ASN A 1 105 ? -22.917 -7.577 -1.238 1.00 61.50 105 ASN A CA 1
ATOM 827 C C . ASN A 1 105 ? -22.524 -7.412 0.238 1.00 61.50 105 ASN A C 1
ATOM 829 O O . ASN A 1 105 ? -23.245 -7.902 1.103 1.00 61.50 105 ASN A O 1
ATOM 833 N N . LEU A 1 106 ? -21.425 -6.715 0.550 1.00 63.94 106 LEU A N 1
ATOM 834 C CA . LEU A 1 106 ? -21.027 -6.458 1.943 1.00 63.94 106 LEU A CA 1
ATOM 835 C C . LEU A 1 106 ? -21.982 -5.501 2.666 1.00 63.94 106 LEU A C 1
ATOM 837 O O . LEU A 1 106 ? -22.258 -5.698 3.849 1.00 63.94 106 LEU A O 1
ATOM 841 N N . ILE A 1 107 ? -22.489 -4.482 1.966 1.00 61.34 107 ILE A N 1
ATOM 842 C CA . ILE A 1 107 ? -23.470 -3.542 2.524 1.00 61.34 107 ILE A CA 1
ATOM 843 C C . ILE A 1 107 ? -24.812 -4.246 2.740 1.00 61.34 107 ILE A C 1
ATOM 845 O O . ILE A 1 107 ? -25.395 -4.114 3.809 1.00 61.34 107 ILE A O 1
ATOM 849 N N . ILE A 1 108 ? -25.278 -5.039 1.768 1.00 61.41 108 ILE A N 1
ATOM 850 C CA . ILE A 1 108 ? -26.548 -5.771 1.892 1.00 61.41 108 ILE A CA 1
ATOM 851 C C . ILE A 1 108 ? -26.485 -6.795 3.033 1.00 61.41 108 ILE A 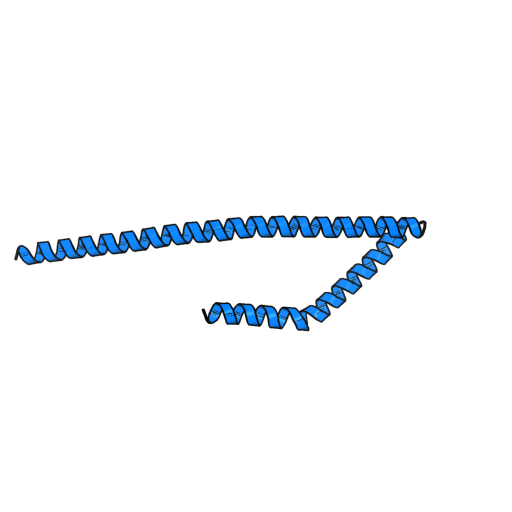C 1
ATOM 853 O O . ILE A 1 108 ? -27.446 -6.920 3.781 1.00 61.41 108 ILE A O 1
ATOM 857 N N . LYS A 1 109 ? -25.352 -7.483 3.216 1.00 59.59 109 LYS A N 1
ATOM 858 C CA . LYS A 1 109 ? -25.196 -8.467 4.293 1.00 59.59 109 LYS A CA 1
ATOM 859 C C . LYS A 1 109 ? -25.196 -7.835 5.693 1.00 59.59 109 LYS A C 1
ATOM 861 O O . LYS A 1 109 ? -25.803 -8.396 6.585 1.00 59.59 109 LYS A O 1
ATOM 866 N N . ASN A 1 110 ? -24.570 -6.669 5.876 1.00 59.06 110 ASN A N 1
ATOM 867 C CA . ASN A 1 110 ? -24.580 -5.961 7.169 1.00 59.06 110 ASN A CA 1
ATOM 868 C C . ASN A 1 110 ? -25.892 -5.211 7.465 1.00 59.06 110 ASN A C 1
ATOM 870 O O . ASN A 1 110 ? -26.052 -4.711 8.569 1.00 59.06 110 ASN A O 1
ATOM 874 N N . LEU A 1 111 ? -26.783 -5.055 6.480 1.00 57.59 111 LEU A N 1
ATOM 875 C CA . LEU A 1 111 ? -28.102 -4.435 6.665 1.00 57.59 111 LEU A CA 1
ATOM 876 C C . LEU A 1 111 ? -29.206 -5.456 6.969 1.00 57.59 111 LEU A C 1
ATOM 878 O O . LEU A 1 111 ? -30.309 -5.050 7.321 1.00 57.59 111 LEU A O 1
ATOM 882 N N . TYR A 1 112 ? -28.941 -6.745 6.751 1.00 51.22 112 TYR A N 1
ATOM 883 C CA . TYR A 1 112 ? -29.923 -7.821 6.910 1.00 51.22 112 TYR A CA 1
ATOM 884 C C . TYR A 1 112 ? -29.643 -8.732 8.121 1.00 51.22 112 TYR A C 1
ATOM 886 O O . TYR A 1 112 ? -30.470 -9.590 8.417 1.00 51.22 112 TYR A O 1
ATOM 894 N N . ASP A 1 113 ? -28.514 -8.522 8.806 1.00 44.91 113 ASP A N 1
ATOM 895 C CA . ASP A 1 113 ? -28.238 -8.985 10.178 1.00 44.91 113 ASP A CA 1
ATOM 896 C C . ASP A 1 113 ? -28.473 -7.822 11.161 1.00 44.91 113 ASP A C 1
ATOM 898 O O . ASP A 1 113 ? -28.900 -8.085 12.308 1.00 44.91 113 ASP A O 1
#

Secondary structure (DSSP, 8-state):
-HHHHHHHHHHHHHHHHHHHHHHHHHHHHHHHHHHHHHHHHHHHHHHHHHHHHHHHHHHHHHHHHHHHHTT-HHHHHHHHHHHHHHHHHHHHHHHHHHHHHHHHHHHHHHHH-

Foldseek 3Di:
DVVVVVVVVVVVVVVVVVVVVVVVVVVVVCVVVVCVVVVVVVVVVVVVVVVVVVVVVVLLVQLCVVCVVVVHSVVSNVVSVVVVVVVVVVVVVCCVVPVVVVVVVVVVVVVVD

Sequence (113 aa):
MFELKDKIENVAEDIEEIAKNYYQLSVINIVQKGSKLGASFLIVSLVTALAFFSFLFIGFGVSWWIGNALGNPMWGFLIVAGFLILLLLLILALKKKVIMPLIRNLIIKNLYD

Radius of gyration: 29.49 Å; chains: 1; bounding box: 73×15×75 Å

Organism: NCBI:txid1176587